Protein AF-A0A2W1L8B7-F1 (afdb_monomer)

Organism: NCBI:txid1803190

Mean predicted aligned error: 12.94 Å

pLDDT: mean 86.18, std 11.78, range [51.03, 96.56]

Radius of gyration: 27.55 Å; Cα contacts (8 Å, |Δi|>4): 99; chains: 1; bounding box: 56×33×70 Å

Structure (mmCIF, N/CA/C/O backbone):
data_AF-A0A2W1L8B7-F1
#
_entry.id   AF-A0A2W1L8B7-F1
#
loop_
_atom_site.group_PDB
_atom_site.id
_atom_site.type_symbol
_atom_site.label_atom_id
_atom_site.label_alt_id
_atom_site.label_comp_id
_atom_site.label_asym_id
_atom_site.label_entity_id
_atom_site.label_seq_id
_atom_site.pdbx_PDB_ins_code
_atom_site.Cartn_x
_atom_site.Cartn_y
_atom_site.Cartn_z
_atom_site.occupancy
_atom_site.B_iso_or_equiv
_atom_site.auth_seq_id
_atom_site.auth_comp_id
_atom_site.auth_asym_id
_atom_site.auth_atom_id
_atom_site.pdbx_PDB_model_num
ATOM 1 N N .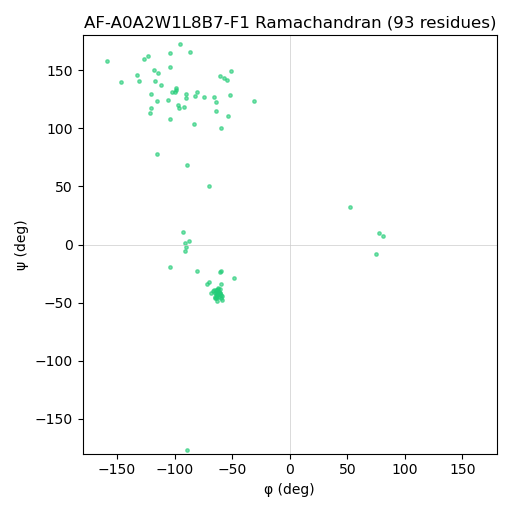 MET A 1 1 ? -15.674 -13.691 11.639 1.00 86.56 1 MET A N 1
ATOM 2 C CA . MET A 1 1 ? -14.545 -13.276 10.784 1.00 86.56 1 MET A CA 1
ATOM 3 C C . MET A 1 1 ? -14.098 -11.928 11.295 1.00 86.56 1 MET A C 1
ATOM 5 O O . MET A 1 1 ? -14.948 -11.062 11.449 1.00 86.56 1 MET A O 1
ATOM 9 N N . PHE A 1 2 ? -12.824 -11.794 11.632 1.00 92.62 2 PHE A N 1
ATOM 10 C CA . PHE A 1 2 ? -12.254 -10.605 12.255 1.00 92.62 2 PHE A CA 1
ATOM 11 C C . PHE A 1 2 ? -11.498 -9.804 11.196 1.00 92.62 2 PHE A C 1
ATOM 13 O O . PHE A 1 2 ? -10.726 -10.383 10.429 1.00 92.62 2 PHE A O 1
ATOM 20 N N . LYS A 1 3 ? -11.754 -8.496 11.123 1.00 95.00 3 LYS A N 1
ATOM 21 C CA . LYS A 1 3 ? -11.112 -7.573 10.181 1.00 95.00 3 LYS A CA 1
ATOM 22 C C . LYS A 1 3 ? -10.002 -6.836 10.921 1.00 95.00 3 LYS A C 1
ATOM 24 O O . LYS A 1 3 ? -10.244 -6.312 12.001 1.00 95.00 3 LYS A O 1
ATOM 29 N N . TYR A 1 4 ? -8.811 -6.777 10.344 1.00 96.38 4 TYR A N 1
ATOM 30 C CA . TYR A 1 4 ? -7.663 -6.111 10.955 1.00 96.38 4 TYR A CA 1
ATOM 31 C C . TYR A 1 4 ? -6.983 -5.169 9.974 1.00 96.38 4 TYR A C 1
ATOM 33 O O . TYR A 1 4 ? -6.808 -5.527 8.809 1.00 96.38 4 TYR A O 1
ATOM 41 N N . ALA A 1 5 ? -6.540 -4.014 10.460 1.00 96.12 5 ALA A N 1
ATOM 42 C CA . ALA A 1 5 ? -5.532 -3.205 9.789 1.00 96.12 5 ALA A CA 1
ATOM 43 C C . ALA A 1 5 ? -4.144 -3.618 10.282 1.00 96.12 5 ALA A C 1
ATOM 45 O O . ALA A 1 5 ? -3.904 -3.698 11.486 1.00 96.12 5 ALA A O 1
ATOM 46 N N . VAL A 1 6 ? -3.236 -3.877 9.347 1.00 96.56 6 VAL A N 1
ATOM 47 C CA . VAL A 1 6 ? -1.833 -4.178 9.633 1.00 96.56 6 VAL A CA 1
ATOM 48 C C . VAL A 1 6 ? -1.033 -2.891 9.501 1.00 96.56 6 VAL A C 1
ATOM 50 O O . VAL A 1 6 ? -0.969 -2.318 8.411 1.00 96.56 6 VAL A O 1
ATOM 53 N N . ILE A 1 7 ? -0.422 -2.446 10.594 1.00 96.44 7 ILE A N 1
ATOM 54 C CA . ILE A 1 7 ? 0.338 -1.194 10.657 1.00 96.44 7 ILE A CA 1
ATOM 55 C C . ILE A 1 7 ? 1.850 -1.442 10.656 1.00 96.44 7 ILE A C 1
ATOM 57 O O . ILE A 1 7 ? 2.314 -2.503 11.074 1.00 96.44 7 ILE A O 1
ATOM 61 N N . ASN A 1 8 ? 2.627 -0.480 10.159 1.00 94.62 8 ASN A N 1
ATOM 62 C CA . ASN A 1 8 ? 4.084 -0.470 10.313 1.00 94.62 8 ASN A CA 1
ATOM 63 C C . ASN A 1 8 ? 4.506 0.263 11.607 1.00 94.62 8 ASN A C 1
ATOM 65 O O . ASN A 1 8 ? 3.662 0.714 12.379 1.00 94.62 8 ASN A O 1
ATOM 69 N N . GLU A 1 9 ? 5.817 0.402 11.830 1.00 94.19 9 GLU A N 1
ATOM 70 C CA . GLU A 1 9 ? 6.386 1.110 12.993 1.00 94.19 9 GLU A CA 1
ATOM 71 C C . GLU A 1 9 ? 5.971 2.592 13.071 1.00 94.19 9 GLU A C 1
ATOM 73 O O . GLU A 1 9 ? 5.919 3.161 14.158 1.00 94.19 9 GLU A O 1
ATOM 78 N N . ASP A 1 10 ? 5.609 3.199 11.937 1.00 92.50 10 ASP A N 1
ATOM 79 C CA . ASP A 1 10 ? 5.116 4.578 11.849 1.00 92.50 10 ASP A CA 1
ATOM 80 C C . ASP A 1 10 ? 3.590 4.688 12.053 1.00 92.50 10 ASP A C 1
ATOM 82 O O . ASP A 1 10 ? 3.017 5.768 11.905 1.00 92.50 10 ASP A O 1
ATOM 86 N N . GLY A 1 11 ? 2.903 3.574 12.338 1.00 93.62 11 GL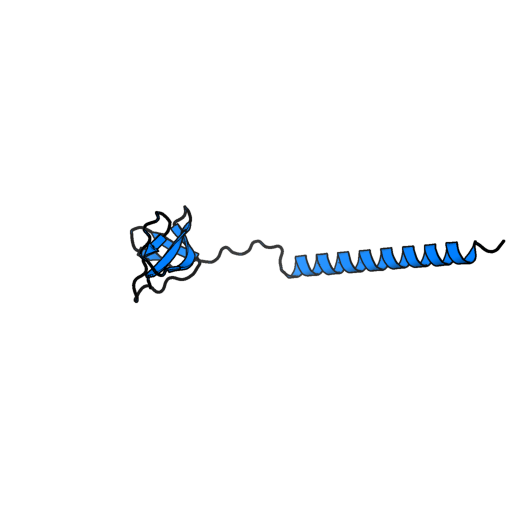Y A N 1
ATOM 87 C CA . GLY A 1 11 ? 1.446 3.524 12.480 1.00 93.62 11 GLY A CA 1
ATOM 88 C C . GLY A 1 11 ? 0.674 3.542 11.155 1.00 93.62 11 GLY A C 1
ATOM 89 O O . GLY A 1 11 ? -0.545 3.688 11.163 1.00 93.62 11 GLY A O 1
ATOM 90 N N . ILE A 1 12 ? 1.340 3.391 10.008 1.00 95.06 12 ILE A N 1
ATOM 91 C CA . ILE A 1 12 ? 0.721 3.430 8.676 1.00 95.06 12 ILE A CA 1
ATOM 92 C C . ILE A 1 12 ? 0.102 2.073 8.340 1.00 95.06 12 ILE A C 1
ATOM 94 O O . ILE A 1 12 ? 0.789 1.051 8.361 1.00 95.06 12 ILE A O 1
ATOM 98 N N . CYS A 1 13 ? -1.170 2.064 7.942 1.00 95.50 13 CYS A N 1
ATOM 99 C CA . CYS A 1 13 ? -1.864 0.896 7.417 1.00 95.50 13 CYS A CA 1
ATOM 100 C C . CYS A 1 13 ? -1.235 0.439 6.094 1.00 95.50 13 CYS A C 1
ATOM 102 O O . CYS A 1 13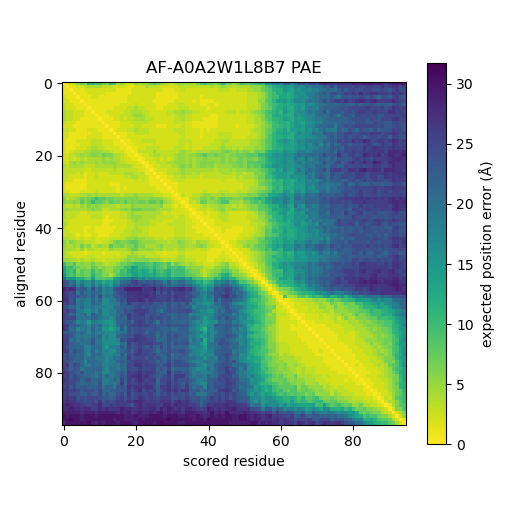 ? -1.298 1.122 5.069 1.00 95.50 13 CYS A O 1
ATOM 104 N N . THR A 1 14 ? -0.650 -0.752 6.112 1.00 94.75 14 THR A N 1
ATOM 105 C CA . THR A 1 14 ? -0.000 -1.383 4.955 1.00 94.75 14 THR A CA 1
ATOM 106 C C . THR A 1 14 ? -0.838 -2.501 4.341 1.00 94.75 14 THR A C 1
ATOM 108 O O . THR A 1 14 ? -0.628 -2.850 3.180 1.00 94.75 14 THR A O 1
ATOM 111 N N . ALA A 1 15 ? -1.801 -3.052 5.087 1.00 95.31 15 ALA A N 1
ATOM 112 C CA . ALA A 1 15 ? -2.733 -4.065 4.603 1.00 95.31 15 ALA A CA 1
ATOM 113 C C . ALA A 1 15 ? -4.010 -4.129 5.454 1.00 95.31 15 ALA A C 1
ATOM 115 O O . ALA A 1 15 ? -3.998 -3.791 6.636 1.00 95.31 15 ALA A O 1
ATOM 116 N N . VAL A 1 16 ? -5.090 -4.654 4.867 1.00 94.75 16 VAL A N 1
ATOM 117 C CA . VAL A 1 16 ? -6.303 -5.064 5.589 1.00 94.75 16 VAL A CA 1
ATOM 118 C C . VAL A 1 16 ? -6.463 -6.575 5.443 1.00 94.75 16 VAL A C 1
ATOM 120 O O . VAL A 1 16 ? -6.498 -7.090 4.326 1.00 94.75 16 VAL A O 1
ATOM 123 N N . SER A 1 17 ? -6.541 -7.286 6.566 1.00 94.44 17 SER A N 1
ATOM 124 C CA . SER A 1 17 ? -6.612 -8.748 6.620 1.00 94.44 17 SER A CA 1
ATOM 125 C C . SER A 1 17 ? -7.919 -9.226 7.247 1.00 94.44 17 SER A C 1
ATOM 127 O O . SER A 1 17 ? -8.490 -8.557 8.110 1.00 94.44 17 SER A O 1
ATOM 129 N N . TYR A 1 18 ? -8.373 -10.406 6.826 1.00 94.44 18 TYR A N 1
ATOM 130 C CA . TYR A 1 18 ? -9.558 -11.073 7.355 1.00 94.44 18 TYR A CA 1
ATOM 131 C C . TYR A 1 18 ? -9.162 -12.432 7.917 1.00 94.44 18 TYR A C 1
ATOM 133 O O . TYR A 1 18 ? -8.697 -13.303 7.182 1.00 94.44 18 TYR A O 1
ATOM 141 N N . LEU A 1 19 ? -9.356 -12.615 9.220 1.00 93.94 19 LEU A N 1
ATOM 142 C CA . LEU A 1 19 ? -8.975 -13.830 9.930 1.00 93.94 19 LEU A CA 1
ATOM 143 C C . LEU A 1 19 ? -10.205 -14.575 10.455 1.00 93.94 19 LEU A C 1
ATOM 145 O O . LEU A 1 19 ? -11.238 -13.985 10.793 1.00 93.94 19 LEU A O 1
ATOM 149 N N . ALA A 1 20 ? -10.105 -15.903 10.489 1.00 93.69 20 ALA A N 1
ATOM 150 C CA . ALA A 1 20 ? -11.165 -16.766 11.006 1.00 93.69 20 ALA A CA 1
ATOM 151 C C . ALA A 1 20 ? -11.304 -16.649 12.533 1.00 93.69 20 ALA A C 1
ATOM 153 O O . ALA A 1 20 ? -12.417 -16.723 13.052 1.00 93.69 20 ALA A O 1
ATOM 154 N N . GLU A 1 21 ? -10.187 -16.402 13.216 1.00 93.06 21 GLU A N 1
ATOM 155 C CA . GLU A 1 21 ? -10.073 -16.311 14.671 1.00 93.06 21 GLU A CA 1
ATOM 156 C C . GLU A 1 21 ? -9.495 -14.958 15.093 1.00 93.06 21 GLU A C 1
ATOM 158 O O . GLU A 1 21 ? -8.908 -14.235 14.282 1.00 93.06 21 GLU A O 1
ATOM 163 N N . GLU A 1 22 ? -9.696 -14.621 16.365 1.00 92.06 22 GLU A N 1
ATOM 164 C CA . GLU A 1 22 ? -9.157 -13.404 16.956 1.00 92.06 22 GLU A CA 1
ATOM 165 C C . GLU A 1 22 ? -7.653 -13.571 17.190 1.00 92.06 22 GLU A C 1
ATOM 167 O O . GLU A 1 22 ? -7.205 -14.526 17.826 1.00 92.06 22 GLU A O 1
ATOM 172 N N . VAL A 1 23 ? -6.871 -12.629 16.674 1.00 92.31 23 VAL A N 1
ATOM 173 C CA . VAL A 1 23 ? -5.420 -12.583 16.835 1.00 92.31 23 VAL A CA 1
ATOM 174 C C . VAL A 1 23 ? -5.044 -11.272 17.512 1.00 92.31 23 VAL A C 1
ATOM 176 O O . VAL A 1 23 ? -5.458 -10.201 17.073 1.00 92.31 23 VAL A O 1
ATOM 179 N N . GLN A 1 24 ? -4.238 -11.359 18.571 1.00 91.00 24 GLN A N 1
ATOM 180 C CA . GLN A 1 24 ? -3.611 -10.202 19.206 1.00 91.00 24 GLN A CA 1
ATOM 181 C C . GLN A 1 24 ? -2.140 -10.142 18.800 1.00 91.00 24 GLN A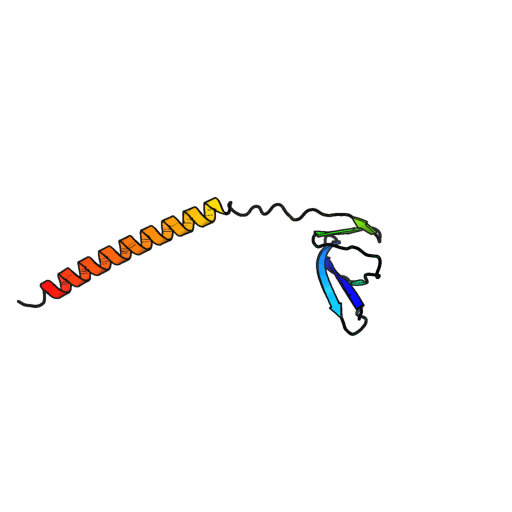 C 1
ATOM 183 O O . GLN A 1 24 ? -1.328 -10.962 19.229 1.00 91.00 24 GLN A O 1
ATOM 188 N N . GLN A 1 25 ? -1.813 -9.175 17.948 1.00 92.81 25 GLN A N 1
ATOM 189 C CA . GLN A 1 25 ? -0.452 -8.833 17.545 1.00 92.81 25 GLN A CA 1
ATOM 190 C C . GLN A 1 25 ? -0.286 -7.318 17.633 1.00 92.81 25 GLN A C 1
ATOM 192 O O . GLN A 1 25 ? -1.229 -6.575 17.379 1.00 92.81 25 GLN A O 1
ATOM 197 N N . GLU A 1 26 ? 0.911 -6.863 17.993 1.00 91.81 26 GLU A N 1
ATOM 198 C CA . GLU A 1 26 ? 1.209 -5.443 18.224 1.00 91.81 26 GLU A CA 1
ATOM 199 C C . GLU A 1 26 ? 0.962 -4.571 16.984 1.00 91.81 26 GLU A C 1
ATOM 201 O O . GLU A 1 26 ? 0.493 -3.443 17.086 1.00 91.81 26 GLU A O 1
ATOM 206 N N . ASN A 1 27 ? 1.207 -5.126 15.800 1.00 94.81 27 ASN A N 1
ATOM 207 C CA . ASN A 1 27 ? 1.037 -4.459 14.516 1.00 94.81 27 ASN A CA 1
ATOM 208 C C . ASN A 1 27 ? -0.342 -4.698 13.875 1.00 94.81 27 ASN A C 1
ATOM 210 O O . ASN A 1 27 ? -0.518 -4.404 12.693 1.00 94.81 27 ASN A O 1
ATOM 214 N N . MET A 1 28 ? -1.304 -5.270 14.605 1.00 95.62 28 MET A N 1
ATOM 215 C CA . MET A 1 28 ? -2.643 -5.564 14.095 1.00 95.62 28 MET A CA 1
ATOM 216 C C . MET A 1 28 ? -3.706 -4.862 14.932 1.00 95.62 28 MET A C 1
ATOM 218 O O . MET A 1 28 ? -3.949 -5.210 16.085 1.00 95.62 28 MET A O 1
ATOM 222 N N . ILE A 1 29 ? -4.393 -3.906 14.315 1.00 95.25 29 ILE A N 1
ATOM 223 C CA . ILE A 1 29 ? -5.503 -3.183 14.931 1.00 95.25 29 ILE A CA 1
ATOM 224 C C . ILE A 1 29 ? -6.808 -3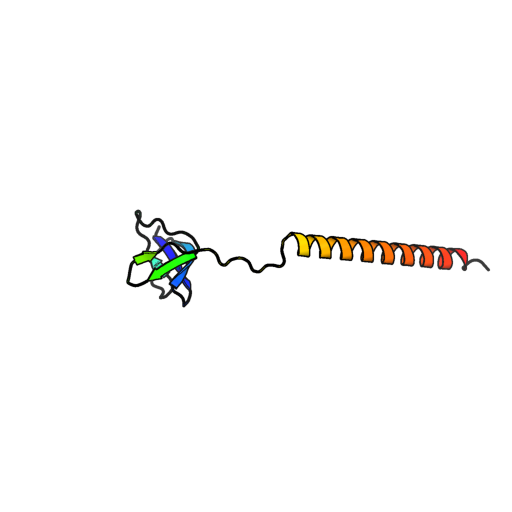.836 14.490 1.00 95.25 29 ILE A C 1
ATOM 226 O O . ILE A 1 29 ? -7.085 -3.924 13.291 1.00 95.25 29 ILE A O 1
ATOM 230 N N . LEU A 1 30 ? -7.596 -4.324 15.450 1.00 95.44 30 LEU A N 1
ATOM 231 C CA . LEU A 1 30 ? -8.926 -4.869 15.182 1.00 95.44 30 LEU A CA 1
ATOM 232 C C . LEU A 1 30 ? -9.835 -3.744 14.680 1.00 95.44 30 LEU A C 1
ATOM 234 O O . LEU A 1 30 ? -9.956 -2.712 15.331 1.00 95.44 30 LEU A O 1
ATOM 238 N N . LEU A 1 31 ? -10.469 -3.964 13.533 1.00 94.56 31 LEU A N 1
ATOM 239 C CA . LEU A 1 31 ? -11.409 -3.032 12.928 1.00 94.56 31 LEU A CA 1
ATOM 240 C C . LEU A 1 31 ? -12.841 -3.454 13.243 1.00 94.56 31 LEU A C 1
ATOM 242 O O . LEU A 1 31 ? -13.212 -4.621 13.089 1.00 94.56 31 LEU A O 1
ATOM 246 N N . HIS A 1 32 ? -13.652 -2.484 13.638 1.00 90.31 32 HIS A N 1
ATOM 247 C CA . HIS A 1 32 ? -15.091 -2.620 13.783 1.00 90.31 32 HIS A CA 1
ATOM 248 C C . HIS A 1 32 ? -15.804 -2.342 12.452 1.00 90.31 32 HIS A C 1
ATOM 250 O O . HIS A 1 32 ? -15.232 -1.786 11.516 1.00 90.31 32 HIS A O 1
ATOM 256 N N . ASP A 1 33 ? -17.084 -2.705 12.362 1.00 84.75 33 ASP A N 1
ATOM 257 C CA . ASP A 1 33 ? -17.871 -2.580 11.123 1.00 84.75 33 ASP A CA 1
ATOM 258 C C . ASP A 1 33 ? -17.980 -1.134 10.601 1.00 84.75 33 ASP A C 1
ATOM 260 O O . ASP A 1 33 ? -18.207 -0.924 9.411 1.00 84.75 33 ASP A O 1
ATOM 264 N N . ASN A 1 34 ? -17.793 -0.143 11.477 1.00 85.12 34 ASN A N 1
ATOM 265 C CA . ASN A 1 34 ? -17.839 1.280 11.135 1.00 85.12 34 ASN A CA 1
ATOM 266 C C . ASN A 1 34 ? -16.470 1.865 10.750 1.00 85.12 34 ASN A C 1
ATOM 268 O O . ASN A 1 34 ? -16.408 3.029 10.355 1.00 85.12 34 ASN A O 1
ATOM 272 N N . ASP A 1 35 ? -15.388 1.093 10.875 1.00 87.62 35 ASP A N 1
A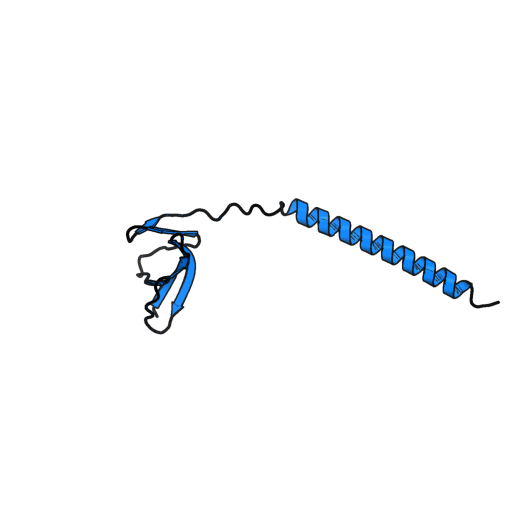TOM 273 C CA . ASP A 1 35 ? -14.043 1.566 10.569 1.00 87.62 35 ASP A CA 1
ATOM 274 C C . ASP A 1 35 ? -13.773 1.462 9.060 1.00 87.62 35 ASP A C 1
ATOM 276 O O . ASP A 1 35 ? -13.513 0.381 8.502 1.00 87.62 35 ASP A O 1
ATOM 280 N N . ASP A 1 36 ? -13.824 2.619 8.400 1.00 87.81 36 ASP A N 1
ATOM 281 C CA . ASP A 1 36 ? -13.477 2.799 6.989 1.00 87.81 36 ASP A CA 1
ATOM 282 C C . ASP A 1 36 ? -11.983 3.113 6.837 1.00 87.81 36 ASP A C 1
ATOM 284 O O . ASP A 1 36 ? -11.577 4.234 6.541 1.00 87.81 36 ASP A O 1
ATOM 288 N N . VAL A 1 37 ? -11.153 2.111 7.136 1.00 93.06 37 VAL A N 1
ATOM 289 C CA . VAL A 1 37 ? -9.690 2.213 7.055 1.00 93.06 37 VAL A CA 1
ATOM 290 C C . VAL A 1 37 ? -9.212 1.813 5.670 1.00 93.06 37 VAL A C 1
ATOM 292 O O . VAL A 1 37 ? -9.472 0.700 5.198 1.00 93.06 37 VAL A O 1
ATOM 295 N N . SER A 1 38 ? -8.454 2.708 5.054 1.00 92.44 38 SER A N 1
ATOM 296 C CA . SER A 1 38 ? -7.793 2.521 3.773 1.00 92.44 38 SER A CA 1
ATOM 297 C C . SER A 1 38 ? -6.297 2.268 3.939 1.00 92.44 38 SER A C 1
ATOM 299 O O . SER A 1 38 ? -5.690 2.500 4.986 1.00 92.44 38 SER A O 1
ATOM 301 N N . LEU A 1 39 ? -5.674 1.774 2.867 1.00 93.38 39 LEU A N 1
ATOM 302 C CA . LEU A 1 39 ? -4.218 1.746 2.782 1.00 93.38 39 LEU A CA 1
ATOM 303 C C . LEU A 1 39 ? -3.665 3.160 2.939 1.00 93.38 39 LEU A C 1
ATOM 305 O O . LEU A 1 39 ? -4.225 4.108 2.389 1.00 93.38 39 LEU A O 1
ATOM 309 N N . TRP A 1 40 ? -2.524 3.251 3.613 1.00 93.88 40 TRP A N 1
ATOM 310 C CA . TRP A 1 40 ? -1.811 4.481 3.946 1.00 93.88 40 TRP A CA 1
ATOM 311 C C . TRP A 1 40 ? -2.414 5.313 5.071 1.00 93.88 40 TRP A C 1
ATOM 313 O O . TRP A 1 40 ? -1.732 6.229 5.519 1.00 93.88 40 TRP A O 1
ATOM 323 N N . ASP A 1 41 ? -3.609 4.992 5.571 1.00 95.38 41 ASP A N 1
ATOM 324 C CA . ASP A 1 41 ? -4.152 5.661 6.754 1.00 95.38 41 ASP A CA 1
ATOM 325 C C . ASP A 1 41 ? -3.247 5.463 7.966 1.00 95.38 41 ASP A C 1
ATOM 327 O O . ASP A 1 41 ? -2.604 4.427 8.127 1.00 95.38 41 ASP A O 1
ATOM 331 N N . ILE A 1 42 ? -3.182 6.484 8.811 1.00 95.19 42 ILE A N 1
ATOM 332 C CA . ILE A 1 42 ? -2.263 6.555 9.941 1.00 95.19 42 ILE A CA 1
ATOM 333 C C . ILE A 1 42 ? -3.065 6.325 11.214 1.00 95.19 42 ILE A C 1
ATOM 335 O O . ILE A 1 42 ? -4.031 7.042 11.481 1.00 95.19 42 ILE A O 1
ATOM 339 N N . TYR A 1 43 ? -2.657 5.337 12.000 1.00 94.75 43 TYR A N 1
ATOM 340 C CA . TYR A 1 43 ? -3.202 5.079 13.322 1.00 94.75 43 TYR A CA 1
ATOM 341 C C . TYR A 1 43 ? -2.376 5.807 14.382 1.00 94.75 43 TYR A C 1
ATOM 343 O O . TYR A 1 43 ? -1.187 5.541 14.551 1.00 94.75 43 TYR A O 1
ATOM 351 N N . SER A 1 44 ? -3.009 6.721 15.113 1.00 93.25 44 SER A N 1
ATOM 352 C CA . SER A 1 44 ? -2.377 7.486 16.192 1.00 93.25 44 SER A CA 1
ATOM 353 C C . SER A 1 44 ? -3.383 7.773 17.299 1.00 93.25 44 SER A C 1
ATOM 355 O O . SER A 1 44 ? -4.532 8.099 17.010 1.00 93.25 44 SER A O 1
ATOM 357 N N . ASP A 1 45 ? -2.960 7.674 18.561 1.00 89.50 45 ASP A N 1
ATOM 358 C CA . ASP A 1 45 ? -3.782 7.996 19.740 1.00 89.50 45 ASP A CA 1
ATOM 359 C C . ASP A 1 45 ? -5.159 7.296 19.776 1.00 89.50 45 ASP A C 1
ATOM 361 O O . ASP A 1 45 ? -6.139 7.830 20.293 1.00 89.50 45 ASP A O 1
ATOM 365 N N . GLY A 1 46 ? -5.245 6.080 19.224 1.00 89.50 46 GLY A N 1
ATOM 366 C CA . GLY A 1 46 ? -6.488 5.303 19.179 1.00 89.50 46 GLY A CA 1
ATOM 367 C C . GLY A 1 46 ? -7.453 5.689 18.052 1.00 89.50 46 GLY A C 1
ATOM 368 O O . GLY A 1 46 ? -8.578 5.194 18.028 1.00 89.50 46 GLY A O 1
ATOM 369 N N . GLY A 1 47 ? -7.043 6.571 17.138 1.00 91.94 47 GLY A N 1
ATOM 370 C CA . GLY A 1 47 ? -7.844 7.022 16.004 1.00 91.94 47 GLY A CA 1
ATOM 371 C C . GLY A 1 47 ? -7.131 6.855 14.664 1.00 91.94 47 GLY A C 1
ATOM 372 O O . GLY A 1 47 ? -5.906 6.765 14.593 1.00 91.94 47 GLY A O 1
ATOM 373 N N . TRP A 1 48 ? -7.924 6.841 13.595 1.00 93.88 48 TRP A N 1
ATOM 374 C CA . TRP A 1 48 ? -7.442 6.807 12.217 1.00 93.88 48 TRP A CA 1
ATOM 375 C C . TRP A 1 48 ? -7.462 8.205 11.604 1.00 93.88 48 TRP A C 1
ATOM 377 O O . TRP A 1 48 ? -8.461 8.922 11.690 1.00 93.88 48 TRP A O 1
ATOM 387 N N . ALA A 1 49 ? -6.363 8.577 10.959 1.00 93.12 49 ALA A N 1
ATOM 388 C CA . ALA A 1 49 ? -6.250 9.780 10.153 1.00 93.12 49 ALA A CA 1
ATOM 389 C C . ALA A 1 49 ? -5.964 9.405 8.691 1.00 93.12 49 ALA A C 1
ATOM 391 O O . ALA A 1 49 ? -5.166 8.498 8.442 1.00 93.12 49 ALA A O 1
ATOM 392 N N . PRO A 1 50 ? -6.562 10.111 7.715 1.00 92.94 50 PRO A N 1
ATOM 393 C CA . PRO A 1 50 ? -6.322 9.838 6.310 1.00 92.94 50 PRO A CA 1
ATOM 394 C C . PRO A 1 50 ? -4.862 10.115 5.965 1.00 92.94 50 PRO A C 1
ATOM 396 O O . PRO A 1 50 ? -4.361 11.231 6.151 1.00 92.94 50 PRO A O 1
ATOM 399 N N . GLY A 1 51 ? -4.185 9.100 5.447 1.00 88.56 51 GLY A N 1
ATOM 400 C CA . GLY A 1 51 ? -2.822 9.249 4.967 1.00 88.56 51 GLY A CA 1
ATOM 401 C C . GLY A 1 51 ? -2.766 9.508 3.472 1.00 88.56 51 GLY A C 1
ATOM 402 O O . GLY A 1 51 ? -3.763 9.473 2.748 1.00 88.56 51 GLY A O 1
ATOM 403 N N . LYS A 1 52 ? -1.563 9.806 2.988 1.00 82.88 52 LYS A N 1
ATOM 404 C CA . LYS A 1 52 ? -1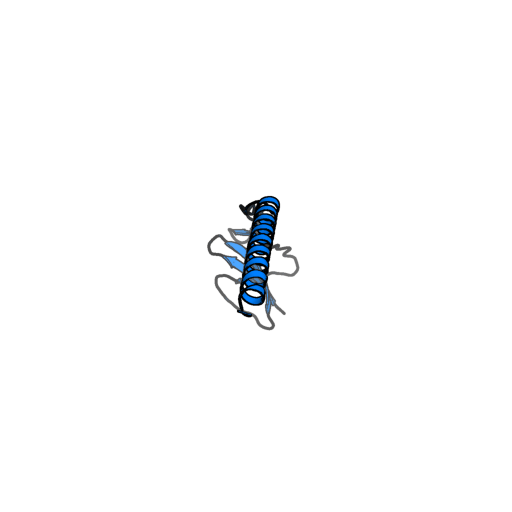.297 9.897 1.554 1.00 82.88 52 LYS A CA 1
ATOM 405 C C . LYS A 1 52 ? -0.383 8.746 1.174 1.00 82.88 52 LYS A C 1
ATOM 407 O O . LYS A 1 52 ? 0.589 8.514 1.895 1.00 82.88 52 LYS A O 1
ATOM 412 N N . PRO A 1 53 ? -0.638 8.068 0.044 1.00 78.31 53 PRO A N 1
ATOM 413 C CA . PRO A 1 53 ? 0.352 7.156 -0.492 1.00 78.31 53 PRO A CA 1
ATOM 414 C C . PRO A 1 53 ? 1.669 7.920 -0.658 1.00 78.31 53 PRO A C 1
ATOM 416 O O . PRO A 1 53 ? 1.639 9.101 -1.040 1.00 78.31 53 PRO A O 1
ATOM 419 N N . PRO A 1 54 ? 2.819 7.286 -0.379 1.00 72.50 54 PRO A N 1
ATOM 420 C CA . PRO A 1 54 ? 4.093 7.880 -0.721 1.00 72.50 54 PRO A CA 1
ATOM 421 C C . PRO A 1 54 ? 4.026 8.254 -2.198 1.00 72.50 54 PRO A C 1
ATOM 423 O O . PRO A 1 54 ? 3.629 7.441 -3.039 1.00 72.50 54 PRO A O 1
ATOM 426 N N . LEU A 1 55 ? 4.363 9.509 -2.506 1.00 69.56 55 LEU A N 1
ATOM 427 C CA . LEU A 1 55 ? 4.625 9.903 -3.881 1.00 69.56 55 LEU A CA 1
ATOM 428 C C . LEU A 1 55 ? 5.679 8.919 -4.360 1.00 69.56 55 LEU A C 1
ATOM 430 O O . LEU A 1 55 ? 6.788 8.919 -3.830 1.00 69.56 55 LEU A O 1
ATOM 434 N N . THR A 1 56 ? 5.318 8.026 -5.277 1.00 60.62 56 THR A N 1
ATOM 435 C CA . THR A 1 56 ? 6.295 7.141 -5.883 1.00 60.62 56 THR A CA 1
ATOM 436 C C . THR A 1 56 ? 7.309 8.054 -6.551 1.00 60.62 56 THR A C 1
ATOM 438 O O . THR A 1 56 ? 7.067 8.548 -7.650 1.00 60.62 56 THR A O 1
ATOM 441 N N . SER A 1 57 ? 8.449 8.278 -5.903 1.00 56.31 57 SER A N 1
ATOM 442 C CA . SER A 1 57 ? 9.695 8.701 -6.530 1.00 56.31 57 SER A CA 1
ATOM 443 C C . SER A 1 57 ? 10.224 7.527 -7.354 1.00 56.31 57 SER A C 1
ATOM 445 O O . SER A 1 57 ? 11.346 7.068 -7.195 1.00 56.31 57 SER A O 1
ATOM 447 N N . GLY A 1 58 ? 9.356 6.958 -8.187 1.00 52.12 58 GLY A N 1
ATOM 448 C CA . GLY A 1 58 ? 9.779 6.122 -9.278 1.00 52.12 58 GLY A CA 1
ATOM 449 C C . GLY A 1 58 ? 10.193 7.079 -10.370 1.00 52.12 58 GLY A C 1
ATOM 450 O O . GLY A 1 58 ? 9.425 7.992 -10.683 1.00 52.12 58 GLY A O 1
ATOM 451 N N . ASP A 1 59 ? 11.371 6.850 -10.946 1.00 56.56 59 ASP A N 1
ATOM 452 C CA . ASP A 1 59 ? 11.652 7.243 -12.324 1.00 56.56 59 ASP A CA 1
ATOM 453 C C . ASP A 1 59 ? 10.340 7.153 -13.093 1.00 56.56 59 ASP A C 1
ATOM 455 O O . ASP A 1 59 ? 9.630 6.134 -12.997 1.00 56.56 59 ASP A O 1
ATOM 459 N N . SER A 1 60 ? 9.948 8.267 -13.704 1.00 67.81 60 SER A N 1
ATOM 460 C CA . SER A 1 60 ? 8.622 8.396 -14.280 1.00 67.81 60 SER A CA 1
ATOM 461 C C . SER A 1 60 ? 8.370 7.183 -15.176 1.00 67.81 60 SER A C 1
ATOM 463 O O . SER A 1 60 ? 9.302 6.612 -15.746 1.00 67.81 60 SER A O 1
ATOM 465 N N . LEU A 1 61 ? 7.122 6.731 -15.315 1.00 66.75 61 LEU A N 1
ATOM 466 C CA . LEU A 1 61 ? 6.822 5.630 -16.246 1.00 66.75 61 LEU A CA 1
ATOM 467 C C . LEU A 1 61 ? 7.448 5.876 -17.636 1.00 66.75 61 LEU A C 1
ATOM 469 O O . LEU A 1 61 ? 7.863 4.929 -18.298 1.00 66.75 61 LEU A O 1
ATOM 473 N N . GLN A 1 62 ? 7.601 7.152 -18.003 1.00 70.00 62 GLN A N 1
ATOM 474 C CA . GLN A 1 62 ? 8.329 7.632 -19.171 1.00 70.00 62 GLN A CA 1
ATOM 475 C C . GLN A 1 62 ? 9.814 7.230 -19.193 1.00 70.00 62 GLN A C 1
ATOM 477 O O . GLN A 1 62 ? 10.297 6.787 -20.230 1.00 70.00 62 GLN A O 1
ATOM 482 N N . ASP A 1 63 ? 10.531 7.343 -18.076 1.00 75.19 63 ASP A N 1
ATOM 483 C CA . ASP A 1 63 ? 11.955 7.003 -17.964 1.00 75.19 63 ASP A CA 1
ATOM 484 C C . ASP A 1 63 ? 12.173 5.492 -18.102 1.00 75.19 63 ASP A C 1
ATOM 486 O O . ASP A 1 63 ? 13.052 5.043 -18.840 1.00 75.19 63 ASP A O 1
ATOM 490 N N . LYS A 1 64 ? 11.307 4.684 -17.475 1.00 77.56 64 LYS A N 1
ATOM 491 C CA . LYS A 1 64 ? 11.337 3.218 -17.629 1.00 77.56 64 LYS A CA 1
ATOM 492 C C . LYS A 1 64 ? 10.995 2.782 -19.053 1.00 77.56 64 LYS A C 1
ATOM 494 O O . LYS A 1 64 ? 11.616 1.856 -19.570 1.00 77.56 64 LYS A O 1
ATOM 499 N N . MET A 1 65 ? 10.032 3.446 -19.694 1.00 78.56 65 MET A N 1
ATOM 500 C CA . MET A 1 65 ? 9.716 3.221 -21.108 1.00 78.56 65 MET A CA 1
ATOM 501 C C . MET A 1 65 ? 10.900 3.587 -22.007 1.00 78.56 65 MET A C 1
ATOM 503 O O . MET A 1 65 ? 11.266 2.795 -22.870 1.00 78.56 65 MET A O 1
ATOM 507 N N . GLY A 1 66 ? 11.545 4.730 -21.760 1.00 84.62 66 GLY A N 1
ATOM 508 C CA . GLY A 1 66 ? 12.725 5.161 -22.508 1.00 84.62 66 GLY A CA 1
ATOM 509 C C . GLY A 1 66 ? 13.889 4.177 -22.391 1.00 84.62 66 GLY A C 1
ATOM 510 O O . GLY A 1 66 ? 14.515 3.846 -23.399 1.00 84.62 66 GLY A O 1
ATOM 511 N N . GLN A 1 67 ? 14.138 3.648 -21.189 1.00 85.50 67 GLN A N 1
ATOM 512 C CA . GLN A 1 67 ? 15.171 2.635 -20.981 1.00 85.50 67 GLN A CA 1
ATOM 513 C C . GLN A 1 67 ? 14.849 1.331 -21.724 1.00 85.50 67 GLN A C 1
ATOM 515 O O . GLN A 1 67 ? 15.704 0.800 -22.427 1.00 85.50 67 GLN A O 1
ATOM 520 N N . LEU A 1 68 ? 13.604 0.849 -21.647 1.00 87.94 68 LEU A N 1
ATOM 521 C CA . LEU A 1 68 ? 13.183 -0.361 -22.363 1.00 87.94 68 LEU A CA 1
ATOM 522 C C . LEU A 1 68 ? 13.288 -0.208 -23.888 1.00 87.94 68 LEU A C 1
ATOM 524 O O . LEU A 1 68 ? 13.663 -1.149 -24.588 1.00 87.94 68 LEU A O 1
ATOM 528 N N . GLU A 1 69 ? 12.976 0.971 -24.426 1.00 89.88 69 GLU A N 1
ATOM 529 C CA . GLU A 1 69 ? 13.154 1.260 -25.851 1.00 89.88 69 GLU A CA 1
ATOM 530 C C . GLU A 1 69 ? 14.630 1.288 -26.261 1.00 89.88 69 GLU A C 1
ATOM 532 O O . GLU A 1 69 ? 14.978 0.793 -27.339 1.00 89.88 69 GLU A O 1
ATOM 537 N N . ALA A 1 70 ? 15.500 1.850 -25.418 1.00 90.31 70 ALA A N 1
ATOM 538 C CA . ALA A 1 70 ? 16.940 1.865 -25.648 1.00 90.31 70 ALA A CA 1
ATOM 539 C C . ALA A 1 70 ? 17.524 0.444 -25.645 1.00 90.31 70 ALA A C 1
ATOM 541 O O . ALA A 1 70 ? 18.249 0.078 -26.575 1.00 90.31 70 ALA A O 1
ATOM 542 N N . ASP A 1 71 ? 17.136 -0.376 -24.668 1.00 91.50 71 ASP A N 1
ATOM 543 C CA . ASP A 1 71 ? 17.586 -1.762 -24.538 1.00 91.50 71 ASP A CA 1
ATOM 544 C C . ASP A 1 71 ? 17.132 -2.608 -25.737 1.00 91.50 71 ASP A C 1
ATOM 546 O O . ASP A 1 71 ? 17.933 -3.331 -26.335 1.00 91.50 71 ASP A O 1
ATOM 550 N N . ASN A 1 72 ? 15.878 -2.449 -26.177 1.00 92.50 72 ASN A N 1
ATOM 551 C CA . ASN A 1 72 ? 15.365 -3.126 -27.369 1.00 92.50 72 ASN A CA 1
ATOM 552 C C . ASN A 1 72 ? 16.157 -2.762 -28.632 1.00 92.50 72 ASN A C 1
ATOM 554 O O . ASN A 1 72 ? 16.493 -3.641 -29.429 1.00 92.50 72 ASN A O 1
ATOM 558 N N . LYS A 1 73 ? 16.493 -1.480 -28.825 1.00 92.94 73 LYS A N 1
ATOM 559 C CA . LYS A 1 73 ? 17.311 -1.047 -29.971 1.00 92.94 73 LYS A CA 1
ATOM 560 C C . LYS A 1 73 ? 18.715 -1.644 -29.917 1.00 92.94 73 LYS A C 1
ATOM 562 O O . LYS A 1 73 ? 19.199 -2.119 -30.942 1.00 92.94 73 LYS A O 1
ATOM 567 N N . ALA A 1 74 ? 19.344 -1.662 -28.743 1.00 94.00 74 ALA A N 1
ATOM 568 C CA . ALA A 1 74 ? 20.665 -2.259 -28.561 1.00 94.00 74 ALA A CA 1
ATOM 569 C C . ALA A 1 74 ? 20.657 -3.766 -28.866 1.00 94.00 74 ALA A C 1
ATOM 571 O O . ALA A 1 74 ? 21.534 -4.256 -29.577 1.00 94.00 74 ALA A O 1
ATOM 572 N N . MET A 1 75 ? 19.630 -4.491 -28.409 1.00 92.56 75 MET A N 1
ATOM 573 C CA . MET A 1 75 ? 19.462 -5.913 -28.720 1.00 92.56 75 MET A CA 1
ATOM 574 C C . MET A 1 75 ? 19.269 -6.165 -30.218 1.00 92.56 75 MET A C 1
ATOM 576 O O . MET A 1 75 ? 19.866 -7.097 -30.755 1.00 92.56 75 MET A O 1
ATOM 580 N N . MET A 1 76 ? 18.476 -5.343 -30.914 1.00 92.50 76 MET A N 1
ATOM 581 C CA . MET A 1 76 ? 18.305 -5.486 -32.365 1.00 92.50 76 MET A CA 1
ATOM 582 C C . MET A 1 76 ? 19.611 -5.264 -33.133 1.00 92.50 76 MET A C 1
ATOM 584 O O . MET A 1 76 ? 19.878 -5.994 -34.085 1.00 92.50 76 MET A O 1
ATOM 588 N N . LEU A 1 77 ? 20.429 -4.291 -32.721 1.00 92.88 77 LEU A N 1
ATOM 589 C CA . LEU A 1 77 ? 21.739 -4.049 -33.332 1.00 92.88 77 LEU A CA 1
ATOM 590 C C . LEU A 1 77 ? 22.688 -5.230 -33.101 1.00 92.88 77 LEU A C 1
ATOM 592 O O . LEU A 1 77 ? 23.275 -5.734 -34.051 1.00 92.88 77 LEU A O 1
ATOM 596 N N . ALA A 1 78 ? 22.762 -5.741 -31.870 1.00 91.56 78 ALA A N 1
ATOM 597 C CA . ALA A 1 78 ? 23.576 -6.916 -31.565 1.00 91.56 78 ALA A CA 1
ATOM 598 C C . ALA A 1 78 ? 23.134 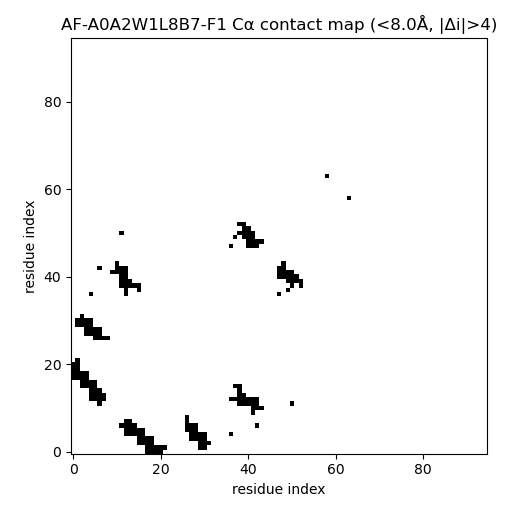-8.155 -32.366 1.00 91.56 78 ALA A C 1
ATOM 600 O O . ALA A 1 78 ? 23.967 -8.930 -32.834 1.00 91.56 78 ALA A O 1
ATOM 601 N N . LEU A 1 79 ? 21.824 -8.339 -32.563 1.00 91.31 79 LEU A N 1
ATOM 602 C CA . LEU A 1 79 ? 21.294 -9.405 -33.414 1.00 91.31 79 LEU A CA 1
ATOM 603 C C . LEU A 1 79 ? 21.721 -9.230 -34.875 1.00 91.31 79 LEU A C 1
ATOM 605 O O . LEU A 1 79 ? 22.115 -10.215 -35.499 1.00 91.31 79 LEU A O 1
ATOM 609 N N . ALA A 1 80 ? 21.662 -8.010 -35.414 1.00 91.19 80 ALA A N 1
ATOM 610 C CA . ALA A 1 80 ? 22.101 -7.722 -36.778 1.00 91.19 80 ALA A CA 1
ATOM 611 C C . ALA A 1 80 ? 23.589 -8.060 -36.977 1.00 91.19 80 ALA A C 1
ATOM 613 O O . ALA A 1 80 ? 23.923 -8.786 -37.914 1.00 91.19 80 ALA A O 1
ATOM 614 N N . ASP A 1 81 ? 24.450 -7.650 -36.043 1.00 91.06 81 ASP A N 1
ATOM 615 C CA . ASP A 1 81 ? 25.887 -7.949 -36.080 1.00 91.06 81 ASP A CA 1
ATOM 616 C C . ASP A 1 81 ? 26.163 -9.461 -36.056 1.00 91.06 81 ASP A C 1
ATOM 618 O O . ASP A 1 81 ? 27.0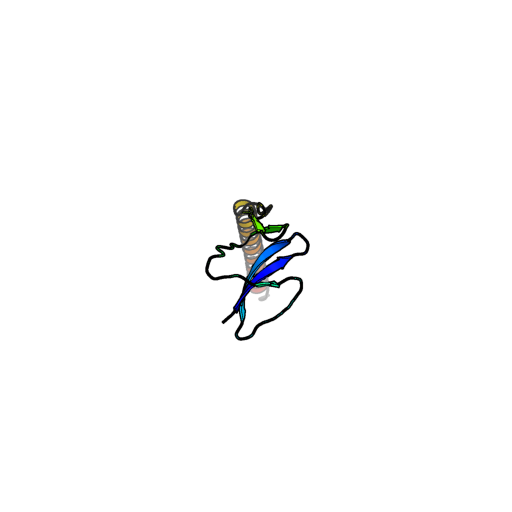09 -9.969 -36.797 1.00 91.06 81 ASP A O 1
ATOM 622 N N . ILE A 1 82 ? 25.424 -10.215 -35.235 1.00 88.88 82 ILE A N 1
ATOM 623 C CA . ILE A 1 82 ? 25.541 -11.680 -35.176 1.00 88.88 82 ILE A CA 1
ATOM 624 C C . ILE A 1 82 ? 25.110 -12.315 -36.506 1.00 88.88 82 ILE A C 1
ATOM 626 O O . ILE A 1 82 ? 25.761 -13.250 -36.984 1.00 88.88 82 ILE A O 1
ATOM 630 N N . TYR A 1 83 ? 24.032 -11.826 -37.125 1.00 88.19 83 TYR A N 1
ATOM 631 C CA . TYR A 1 83 ? 23.594 -12.314 -38.434 1.00 88.19 83 TYR A CA 1
ATOM 632 C C . TYR A 1 83 ? 24.637 -12.060 -39.524 1.00 88.19 83 TYR A C 1
ATOM 634 O O . TYR A 1 83 ? 24.914 -12.971 -40.307 1.00 88.19 83 TYR A O 1
ATOM 642 N N . GLU A 1 84 ? 25.257 -10.880 -39.556 1.00 85.94 84 GLU A N 1
ATOM 643 C CA . GLU A 1 84 ? 26.332 -10.583 -40.509 1.00 85.94 84 GLU A CA 1
ATOM 644 C C . GLU A 1 84 ? 27.536 -11.511 -40.314 1.00 85.94 84 GLU A C 1
ATOM 646 O O . GLU A 1 84 ? 28.023 -12.110 -41.276 1.00 85.94 84 GLU A O 1
ATOM 651 N N . GLN A 1 85 ? 27.966 -11.723 -39.068 1.00 84.44 85 GLN A N 1
ATOM 652 C CA . GLN A 1 85 ? 29.064 -12.643 -38.761 1.00 84.44 85 GLN A CA 1
ATOM 653 C C . GLN A 1 85 ? 28.746 -14.084 -39.186 1.00 84.44 85 GLN A C 1
ATOM 655 O O . GLN A 1 85 ? 29.601 -14.766 -39.755 1.00 84.44 85 GLN A O 1
ATOM 660 N N . MET A 1 86 ? 27.509 -14.550 -38.978 1.00 81.31 86 MET A N 1
ATOM 661 C CA . MET A 1 86 ? 27.073 -15.872 -39.440 1.00 81.31 86 MET A CA 1
ATOM 662 C C . MET A 1 86 ? 27.081 -16.001 -40.966 1.00 81.31 86 MET A C 1
ATOM 664 O O . MET A 1 86 ? 27.448 -17.058 -41.486 1.00 81.31 86 MET A O 1
ATOM 668 N N . ILE A 1 87 ? 26.686 -14.951 -41.692 1.00 82.38 87 ILE A N 1
ATOM 669 C CA . ILE A 1 87 ? 26.733 -14.932 -43.160 1.00 82.38 87 ILE A CA 1
ATOM 670 C C . ILE A 1 87 ? 28.182 -15.049 -43.631 1.00 82.38 87 ILE A C 1
ATOM 672 O O . ILE A 1 87 ? 28.476 -15.926 -44.444 1.00 82.38 87 ILE A O 1
ATOM 676 N N . VAL A 1 88 ? 29.089 -14.246 -43.066 1.00 80.06 88 VAL A N 1
ATOM 677 C CA . VAL A 1 88 ? 30.519 -14.262 -43.408 1.00 80.06 88 VAL A CA 1
ATOM 678 C C . VAL A 1 88 ? 31.133 -15.641 -43.154 1.00 80.06 88 VAL A C 1
ATOM 680 O O . VAL A 1 88 ? 31.769 -16.201 -44.050 1.00 80.06 88 VAL A O 1
ATOM 683 N N . LEU A 1 89 ? 30.872 -16.240 -41.986 1.00 78.50 89 LEU A N 1
ATOM 684 C CA . LEU A 1 89 ? 31.350 -17.582 -41.632 1.00 78.50 89 LEU A CA 1
ATOM 685 C C . LEU A 1 89 ? 30.802 -18.671 -42.566 1.00 78.50 89 LEU A C 1
ATOM 687 O O . LEU A 1 89 ? 31.534 -19.587 -42.936 1.00 78.50 89 LEU A O 1
ATOM 691 N N . ARG A 1 90 ? 29.536 -18.570 -42.994 1.00 70.38 90 ARG A N 1
ATOM 692 C CA . ARG A 1 90 ? 28.934 -19.518 -43.945 1.00 70.38 90 ARG A CA 1
ATOM 693 C C . ARG A 1 90 ? 29.487 -19.346 -45.365 1.00 70.38 90 ARG A C 1
ATOM 695 O O . ARG A 1 90 ? 29.618 -20.334 -46.080 1.00 70.38 90 ARG A O 1
ATOM 702 N N . SER A 1 91 ? 29.822 -18.123 -45.776 1.00 68.50 91 SER A N 1
ATOM 703 C CA . SER A 1 91 ? 30.403 -17.843 -47.098 1.00 68.50 91 SER A CA 1
ATOM 704 C C . SER A 1 91 ? 31.908 -18.123 -47.202 1.00 68.50 91 SER A C 1
ATOM 706 O O . SER A 1 91 ? 32.393 -18.362 -48.302 1.00 68.50 91 SER A O 1
ATOM 708 N N . GLY A 1 92 ? 32.642 -18.129 -46.083 1.00 59.91 92 GLY A N 1
ATOM 709 C CA . GLY A 1 92 ? 34.091 -18.369 -46.045 1.00 59.91 92 GLY A CA 1
ATOM 710 C C . GLY A 1 92 ? 34.519 -19.835 -45.883 1.00 59.91 92 GLY A C 1
ATOM 711 O O . GLY A 1 92 ? 35.713 -20.109 -45.876 1.00 59.91 92 GLY A O 1
ATOM 712 N N . GLY A 1 93 ? 33.576 -20.776 -45.738 1.00 56.06 93 GLY A N 1
ATOM 713 C CA . GLY A 1 93 ? 33.850 -22.203 -45.486 1.00 56.06 93 GLY A CA 1
ATOM 714 C C . GLY A 1 93 ? 33.973 -23.110 -46.721 1.00 56.06 93 GLY A C 1
ATOM 715 O O . GLY A 1 93 ? 34.159 -24.310 -46.554 1.00 56.06 93 GLY A O 1
ATOM 716 N N . ASN A 1 94 ? 33.862 -22.571 -47.940 1.00 53.16 94 ASN A N 1
ATOM 717 C CA . ASN A 1 94 ? 34.081 -23.306 -49.192 1.00 53.16 94 ASN A CA 1
ATOM 718 C C . ASN A 1 94 ? 35.299 -22.727 -49.926 1.00 53.16 94 ASN A C 1
ATOM 720 O O . ASN A 1 94 ? 35.157 -21.943 -50.865 1.00 53.16 94 ASN A O 1
ATOM 724 N N . SER A 1 95 ? 36.504 -23.074 -49.485 1.00 51.03 95 SER A N 1
ATOM 725 C CA . SER A 1 95 ? 37.752 -22.916 -50.246 1.00 51.03 95 SER A CA 1
ATOM 726 C C . SER A 1 95 ? 38.729 -24.010 -49.847 1.00 51.03 95 SER A C 1
ATOM 728 O O . SER A 1 95 ? 38.852 -24.251 -48.627 1.00 51.03 95 SER A O 1
#

Solvent-accessible surface area (backbone atoms only — not comparable to full-atom values): 5747 Å² total; per-residue (Å²): 115,40,42,28,38,32,37,50,98,84,26,31,22,75,45,78,47,80,33,86,59,92,78,93,48,97,47,45,45,81,48,56,99,84,61,86,80,52,76,32,21,31,52,54,99,93,42,82,42,89,48,69,71,75,77,75,86,54,75,48,73,65,52,56,48,50,50,54,53,52,51,52,51,52,51,53,51,55,51,50,54,51,51,53,52,51,49,52,57,66,67,68,70,80,124

Sequence (95 aa):
MFKYAVINEDGICTAVSYLAEEVQQENMILLHDNDDVSLWDIYSDGGWAPGKPPLTSGDSLQDKMGQLEADNKAMMLALADIYEQMIVLRSGGNS

Foldseek 3Di:
DWWWFFADPQQFGQDIDDDPDDDDDPRIDTDDPPDPDDGRWGDDPNDTDDGDDPPPPDPPPVNVVVVVVVVVVVVVVVVVVVVVVVVVVVVPPPD

Secondary structure (DSSP, 8-state):
-EEEEEE-TT-BEEEEEEESS----TTEEEEPTT--PPTT-EEETTEEE-----------HHHHHHHHHHHHHHHHHHHHHHHHHHHHHHHSS--